Protein AF-A0A6A4DL84-F1 (afdb_monomer_lite)

Foldseek 3Di:
DLLVDDDADEDDDPDDDDDDDPPVVVSNVCSVVSVPDDDDHYDPDDPDCAPPDPDHD

Secondary structure (DSSP, 8-state):
-TTSSPPPPPP-SSS--------HHHHHHGGGTTTT--PPPP----S--TTSSSS--

pLDDT: mean 79.65, std 9.17, range [58.25, 90.31]

Sequence (57 aa):
STLGRNCVENALSKCGSLTGNRESAALSNSKKVVSYYKPTSAKKFGSTSQNFGVGSI

Organism: NCBI:txid53985

Radius of gyration: 14.84 Å; chains: 1; bounding box: 26×24×38 Å

Structure (mmCIF, N/CA/C/O backbone):
data_AF-A0A6A4DL84-F1
#
_entry.id   AF-A0A6A4DL84-F1
#
loop_
_atom_site.group_PDB
_atom_site.id
_atom_site.type_symbol
_atom_site.label_atom_id
_atom_site.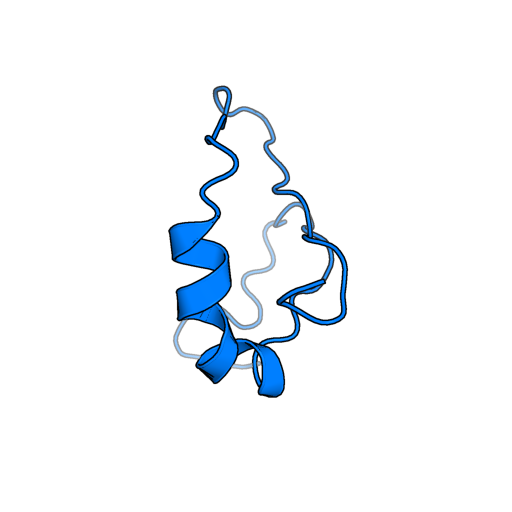label_alt_id
_atom_site.label_comp_id
_atom_site.label_asym_id
_atom_site.label_entity_id
_atom_site.label_seq_id
_atom_site.pdbx_PDB_ins_code
_atom_site.Cartn_x
_atom_site.Cartn_y
_atom_site.Cartn_z
_atom_site.occupancy
_atom_site.B_iso_or_equiv
_atom_site.auth_seq_id
_atom_site.auth_comp_id
_atom_site.auth_asym_id
_atom_site.auth_atom_id
_atom_site.pdbx_PDB_model_num
ATOM 1 N N . SER A 1 1 ? -0.482 -7.828 -16.177 1.00 70.12 1 SER A N 1
ATOM 2 C CA . SER A 1 1 ? -0.416 -6.495 -15.536 1.00 70.12 1 SER A CA 1
ATOM 3 C C . SER A 1 1 ? 0.924 -6.343 -14.819 1.00 70.12 1 SER A C 1
ATOM 5 O O . SER A 1 1 ? 1.479 -7.346 -14.391 1.00 70.12 1 SER A O 1
ATOM 7 N N . THR A 1 2 ? 1.467 -5.127 -14.685 1.00 81.69 2 THR A N 1
ATOM 8 C CA . THR A 1 2 ? 2.818 -4.862 -14.131 1.00 81.69 2 THR A CA 1
ATOM 9 C C . THR A 1 2 ? 3.051 -5.375 -12.703 1.00 81.69 2 THR A C 1
ATOM 11 O O . THR A 1 2 ? 4.180 -5.709 -12.362 1.00 81.69 2 THR A O 1
ATOM 14 N N . LEU A 1 3 ? 2.000 -5.461 -11.880 1.00 85.31 3 LEU A N 1
ATOM 15 C CA . LEU A 1 3 ? 2.083 -5.940 -10.494 1.00 85.31 3 LEU A CA 1
ATOM 16 C C . LEU A 1 3 ? 1.704 -7.420 -10.324 1.00 85.31 3 LEU A C 1
ATOM 18 O O . LEU A 1 3 ? 1.774 -7.932 -9.213 1.00 85.31 3 LEU A O 1
ATOM 22 N N . GLY A 1 4 ? 1.217 -8.093 -11.376 1.00 87.75 4 GLY A N 1
ATOM 23 C CA . GLY A 1 4 ? 0.679 -9.460 -11.278 1.00 87.75 4 GLY A CA 1
ATOM 24 C C . GLY A 1 4 ? -0.615 -9.596 -10.456 1.00 87.75 4 GLY A C 1
ATOM 25 O O . GLY A 1 4 ? -1.105 -10.703 -10.268 1.00 87.75 4 GLY A O 1
ATOM 26 N N . ARG A 1 5 ? -1.181 -8.483 -9.975 1.00 87.56 5 ARG A N 1
ATOM 27 C CA . ARG A 1 5 ? -2.427 -8.391 -9.199 1.00 87.56 5 ARG A CA 1
ATOM 28 C C . ARG A 1 5 ? -3.115 -7.047 -9.441 1.00 87.56 5 ARG A C 1
ATOM 30 O O . ARG A 1 5 ? -2.507 -6.139 -10.013 1.00 87.56 5 ARG A O 1
ATOM 37 N N . ASN A 1 6 ? -4.355 -6.919 -8.979 1.00 87.69 6 ASN A N 1
ATOM 38 C CA . ASN A 1 6 ? -5.081 -5.649 -8.983 1.00 87.69 6 ASN A CA 1
ATOM 39 C C . ASN A 1 6 ? -4.559 -4.703 -7.886 1.00 87.69 6 ASN A C 1
ATOM 41 O O . ASN A 1 6 ? -3.984 -5.138 -6.880 1.00 87.69 6 ASN A O 1
ATOM 45 N N . CYS A 1 7 ? -4.761 -3.400 -8.092 1.00 86.56 7 CYS A N 1
ATOM 46 C CA . CYS A 1 7 ? -4.569 -2.401 -7.044 1.00 86.56 7 CYS A CA 1
ATOM 47 C C . CYS A 1 7 ? -5.621 -2.584 -5.940 1.00 86.56 7 CYS A C 1
ATOM 49 O O . CYS A 1 7 ? -6.725 -3.056 -6.204 1.00 86.56 7 CYS A O 1
ATOM 51 N N . VAL A 1 8 ? -5.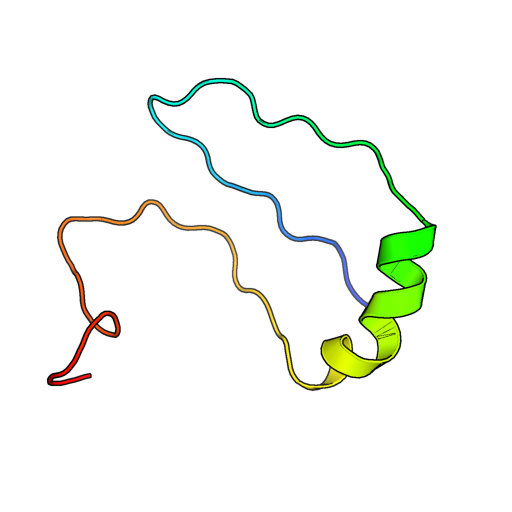264 -2.202 -4.715 1.00 88.25 8 VAL A N 1
ATOM 52 C CA . VAL A 1 8 ? -6.185 -2.156 -3.573 1.00 88.25 8 VAL A CA 1
ATOM 53 C C . VAL A 1 8 ? -6.556 -0.696 -3.336 1.00 88.25 8 VAL A C 1
ATOM 55 O O . VAL A 1 8 ? -5.671 0.159 -3.325 1.00 88.25 8 VAL A O 1
ATOM 58 N N . GLU A 1 9 ? -7.846 -0.411 -3.189 1.00 88.19 9 GLU A N 1
ATOM 59 C CA . GLU A 1 9 ? -8.347 0.953 -3.021 1.00 88.19 9 GLU A CA 1
ATOM 60 C C . GLU A 1 9 ? -8.165 1.473 -1.591 1.00 88.19 9 GLU A C 1
ATOM 62 O O . GLU A 1 9 ? -8.196 0.719 -0.614 1.00 88.19 9 GLU A O 1
ATOM 67 N N . ASN A 1 10 ? -7.995 2.791 -1.480 1.00 87.31 10 ASN A N 1
ATOM 68 C CA . ASN A 1 10 ? -7.961 3.481 -0.197 1.00 87.31 10 ASN A CA 1
ATOM 69 C C . ASN A 1 10 ? -9.378 3.616 0.372 1.00 87.31 10 ASN A C 1
ATOM 71 O O . ASN A 1 10 ? -10.323 3.891 -0.365 1.00 87.31 10 ASN A O 1
ATOM 75 N N . ALA A 1 11 ? -9.511 3.507 1.693 1.00 87.12 11 ALA A N 1
ATOM 76 C CA . ALA A 1 11 ? -10.757 3.793 2.398 1.00 87.12 11 ALA A CA 1
ATOM 77 C C . ALA A 1 11 ? -10.675 5.169 3.069 1.00 87.12 11 ALA A C 1
ATOM 79 O O . ALA A 1 11 ? -9.799 5.405 3.900 1.00 87.12 11 ALA A O 1
ATOM 80 N N . LEU A 1 12 ? -11.608 6.063 2.737 1.00 86.50 12 LEU A N 1
ATOM 81 C CA . LEU A 1 12 ? -11.728 7.390 3.342 1.00 86.50 12 LEU A CA 1
ATOM 82 C C . LEU A 1 12 ? -13.030 7.472 4.144 1.00 86.50 12 LEU A C 1
ATOM 84 O O . LEU A 1 12 ? -14.088 7.077 3.666 1.00 86.50 12 LEU A O 1
ATOM 88 N N . SER A 1 13 ? -12.966 7.977 5.376 1.00 86.62 13 SER A N 1
ATOM 89 C CA . SER A 1 13 ? -14.129 8.111 6.262 1.00 86.62 13 SER A CA 1
ATOM 90 C C . SER A 1 13 ? -14.040 9.434 7.009 1.00 86.62 13 SER A C 1
ATOM 92 O O . SER A 1 13 ? -13.147 9.594 7.834 1.00 86.62 13 SER A O 1
ATOM 94 N N . LYS A 1 14 ? -15.004 10.340 6.788 1.00 87.81 14 LYS A N 1
ATOM 95 C CA . LYS A 1 14 ? -14.986 11.721 7.317 1.00 87.81 14 LYS A CA 1
ATOM 96 C C . LYS A 1 14 ? -13.746 12.519 6.865 1.00 87.81 14 LYS A C 1
ATOM 98 O O . LYS A 1 14 ? -13.216 13.329 7.617 1.00 87.81 14 LYS A O 1
ATOM 103 N N . CYS A 1 15 ? -13.290 12.276 5.637 1.00 85.25 15 CYS A N 1
ATOM 104 C CA . CYS A 1 15 ? -12.181 12.980 4.991 1.00 85.25 15 CYS A CA 1
ATOM 105 C C . CYS A 1 15 ? -12.663 13.606 3.674 1.00 85.25 15 CYS A C 1
ATOM 107 O O . CYS A 1 15 ? -13.723 13.235 3.170 1.00 85.25 15 CYS A O 1
ATOM 109 N N . GLY A 1 16 ? -11.875 14.522 3.105 1.00 89.06 16 GLY A N 1
ATOM 110 C CA . GLY A 1 16 ? -12.076 14.982 1.728 1.00 89.06 16 GLY A CA 1
ATOM 111 C C . GLY A 1 16 ? -11.804 13.879 0.695 1.00 89.06 16 GLY A C 1
ATOM 112 O O . GLY A 1 16 ? -11.421 12.761 1.040 1.00 89.06 16 GLY A O 1
ATOM 113 N N . SER A 1 17 ? -11.988 14.198 -0.584 1.00 90.31 17 SER A N 1
ATOM 114 C CA . SER A 1 17 ? -11.747 13.253 -1.678 1.00 90.31 17 SER A CA 1
ATOM 115 C C . SER A 1 17 ? -10.254 13.050 -1.931 1.00 90.31 17 SER A C 1
ATOM 117 O O . SER A 1 17 ? -9.517 14.017 -2.116 1.00 90.31 17 SER A O 1
ATOM 119 N N . LEU A 1 18 ? -9.820 11.790 -2.021 1.00 86.31 18 LEU A N 1
ATOM 120 C CA . LEU A 1 18 ? -8.509 11.431 -2.559 1.00 86.31 18 LEU A CA 1
ATOM 121 C C . LEU A 1 18 ? -8.695 10.914 -3.981 1.00 86.31 18 LEU A C 1
ATOM 123 O O . LEU A 1 18 ? -9.197 9.812 -4.194 1.00 86.31 18 LEU A O 1
ATOM 127 N N . THR A 1 19 ? -8.283 11.723 -4.949 1.00 82.75 19 THR A N 1
ATOM 128 C CA . THR A 1 19 ? -8.252 11.338 -6.360 1.00 82.75 19 THR A CA 1
ATOM 129 C C . THR A 1 19 ? -6.810 11.384 -6.838 1.00 82.75 19 THR A C 1
ATOM 131 O O . THR A 1 19 ? -6.048 12.271 -6.460 1.00 82.75 19 THR A O 1
ATOM 134 N N . GLY A 1 20 ? -6.411 10.385 -7.617 1.00 76.81 20 GLY A N 1
ATOM 135 C CA . GLY A 1 20 ? -5.076 10.294 -8.193 1.00 76.81 20 GLY A CA 1
ATOM 136 C C . GLY A 1 20 ? -5.167 9.921 -9.663 1.00 76.81 20 GLY A C 1
ATOM 137 O O . GLY A 1 20 ? -6.102 9.234 -10.082 1.00 76.81 20 GLY A O 1
ATOM 138 N N . ASN A 1 21 ? -4.184 10.360 -10.442 1.00 68.88 21 ASN A N 1
ATOM 139 C CA . ASN A 1 21 ? -4.055 9.958 -11.835 1.00 68.88 21 ASN A CA 1
ATOM 140 C C . ASN A 1 21 ? -3.548 8.513 -11.916 1.00 68.88 21 ASN A C 1
ATOM 142 O O . ASN A 1 21 ? -2.779 8.057 -11.067 1.00 68.88 21 ASN A O 1
ATOM 146 N N . ARG A 1 22 ? -3.973 7.774 -12.949 1.00 67.19 22 ARG A N 1
ATOM 147 C CA . ARG A 1 22 ? -3.452 6.431 -13.258 1.00 67.19 22 ARG A CA 1
ATOM 148 C C . ARG A 1 22 ? -2.020 6.552 -13.797 1.00 67.19 22 ARG A C 1
ATOM 150 O O . ARG A 1 22 ? -1.778 6.417 -14.991 1.00 67.19 22 ARG A O 1
ATOM 157 N N . GLU A 1 23 ? -1.084 6.839 -12.901 1.00 73.31 23 GLU A N 1
ATOM 158 C CA . GLU A 1 23 ? 0.336 7.053 -13.179 1.00 73.31 23 GLU A CA 1
ATOM 159 C C . GLU A 1 23 ? 1.028 5.726 -13.528 1.00 73.31 23 GLU A C 1
ATOM 161 O O . GLU A 1 23 ? 1.427 4.936 -12.667 1.00 73.31 23 GLU A O 1
ATOM 166 N N . SER A 1 24 ? 1.183 5.460 -14.824 1.00 76.19 24 SER A N 1
ATOM 167 C CA . SER A 1 24 ? 1.811 4.237 -15.342 1.00 76.19 24 SER A CA 1
ATOM 168 C C . SER A 1 24 ? 3.321 4.159 -15.057 1.00 76.19 24 SER A C 1
ATOM 170 O O . SER A 1 24 ? 3.872 3.059 -14.935 1.00 76.19 24 SER A O 1
ATOM 172 N N . ALA A 1 25 ? 3.993 5.304 -14.887 1.00 77.06 25 ALA A N 1
ATOM 173 C CA . ALA A 1 25 ? 5.405 5.378 -14.509 1.00 77.06 25 ALA A CA 1
ATOM 174 C C . ALA A 1 25 ? 5.651 4.840 -13.088 1.00 77.06 25 ALA A C 1
ATOM 176 O O . ALA A 1 25 ? 6.539 4.007 -12.884 1.00 77.06 25 ALA A O 1
ATOM 177 N N . ALA A 1 26 ? 4.814 5.235 -12.121 1.00 80.62 26 ALA A N 1
ATOM 178 C CA . ALA A 1 26 ? 4.882 4.732 -10.749 1.00 80.62 26 ALA A CA 1
ATOM 179 C C . ALA A 1 26 ? 4.723 3.205 -10.709 1.00 80.62 26 ALA A C 1
ATOM 181 O O . ALA A 1 26 ? 5.487 2.511 -10.037 1.00 80.62 26 ALA A O 1
ATOM 182 N N . LEU A 1 27 ? 3.804 2.674 -11.521 1.00 83.75 27 LEU A N 1
ATOM 183 C CA . LEU A 1 27 ? 3.556 1.240 -11.632 1.00 83.75 27 LEU A CA 1
ATOM 184 C C . LEU A 1 27 ? 4.803 0.463 -12.089 1.00 83.75 27 LEU A C 1
ATOM 186 O O . LEU A 1 27 ? 5.116 -0.592 -11.537 1.00 83.75 27 LEU A O 1
ATOM 190 N N . SER A 1 28 ? 5.529 0.989 -13.079 1.00 83.62 28 SER A N 1
ATOM 191 C CA . SER A 1 28 ? 6.770 0.382 -13.580 1.00 83.62 28 SER A CA 1
ATOM 192 C C . SER A 1 28 ? 7.887 0.399 -12.536 1.00 83.62 28 SER A C 1
ATOM 194 O O . SER A 1 28 ? 8.596 -0.598 -12.382 1.00 83.62 28 SER A O 1
ATOM 196 N N . ASN A 1 29 ? 7.999 1.485 -11.770 1.00 84.94 29 ASN A N 1
ATOM 197 C CA . ASN A 1 29 ? 8.990 1.619 -10.702 1.00 84.94 29 ASN A CA 1
ATOM 198 C C . ASN A 1 29 ? 8.697 0.699 -9.503 1.00 84.94 29 ASN A C 1
ATOM 200 O O . ASN A 1 29 ? 9.620 0.253 -8.823 1.00 84.94 29 ASN A O 1
ATOM 204 N N . SER A 1 30 ? 7.432 0.330 -9.272 1.00 85.25 30 SER A N 1
ATOM 205 C CA . SER A 1 30 ? 7.038 -0.578 -8.185 1.00 85.25 30 SER A CA 1
ATOM 206 C C . SER A 1 30 ? 7.369 -2.061 -8.423 1.00 85.25 30 SER A C 1
ATOM 208 O O . SER A 1 30 ? 7.180 -2.878 -7.522 1.00 85.25 30 SER A O 1
ATOM 210 N N . LYS A 1 31 ? 7.898 -2.450 -9.592 1.00 82.81 31 LYS A N 1
ATOM 211 C CA . LYS A 1 31 ? 8.231 -3.860 -9.891 1.00 82.81 31 LYS A CA 1
ATOM 212 C C . LYS A 1 31 ? 9.195 -4.492 -8.884 1.00 82.81 31 LYS A C 1
ATOM 214 O O . LYS A 1 31 ? 9.069 -5.673 -8.590 1.00 82.81 31 LYS A O 1
ATOM 219 N N . LYS A 1 32 ? 10.150 -3.727 -8.347 1.00 84.94 32 LYS A N 1
ATOM 220 C CA . LYS A 1 32 ? 11.125 -4.249 -7.373 1.00 84.94 32 LYS A CA 1
ATOM 221 C C . LYS A 1 32 ? 10.498 -4.546 -6.012 1.00 84.94 32 LYS A C 1
ATOM 223 O O . LYS A 1 32 ? 10.977 -5.424 -5.308 1.00 84.94 32 LYS A O 1
ATOM 228 N N . VAL A 1 33 ? 9.435 -3.822 -5.656 1.00 85.06 33 VAL A N 1
ATOM 229 C CA . VAL A 1 33 ? 8.826 -3.892 -4.320 1.00 85.06 33 VAL A CA 1
ATOM 230 C C . VAL A 1 33 ? 7.633 -4.843 -4.257 1.00 85.06 33 VAL A C 1
ATOM 232 O O . VAL A 1 33 ? 7.243 -5.297 -3.184 1.00 85.06 33 VAL A O 1
ATOM 235 N N . VAL A 1 34 ? 7.055 -5.183 -5.413 1.00 86.44 34 VAL A N 1
ATOM 236 C CA . VAL A 1 34 ? 5.842 -6.008 -5.493 1.00 86.44 34 VAL A CA 1
ATOM 237 C C . VAL A 1 34 ? 6.032 -7.433 -4.963 1.00 86.44 34 VAL A C 1
ATOM 239 O O . VAL A 1 34 ? 5.062 -8.050 -4.532 1.00 86.44 34 VAL A O 1
ATOM 242 N N . SER A 1 35 ? 7.263 -7.956 -4.971 1.00 86.31 35 SER A N 1
ATOM 243 C CA . SER A 1 35 ? 7.571 -9.320 -4.523 1.00 86.31 35 SER A CA 1
ATOM 244 C C . SER A 1 35 ? 7.378 -9.508 -3.017 1.00 86.31 35 SER A C 1
ATOM 246 O O . SER A 1 35 ? 6.938 -10.575 -2.588 1.00 86.31 35 SER A O 1
ATOM 248 N N . TYR A 1 36 ? 7.663 -8.475 -2.222 1.00 86.94 36 TYR A N 1
ATOM 249 C CA . TYR A 1 36 ? 7.578 -8.528 -0.763 1.00 86.94 36 TYR A CA 1
ATOM 250 C C . TYR A 1 36 ? 6.437 -7.684 -0.185 1.00 86.94 36 TYR A C 1
ATOM 252 O O . TYR A 1 36 ? 5.996 -7.948 0.931 1.00 86.94 36 TYR A O 1
ATOM 260 N N . TYR A 1 37 ? 5.904 -6.710 -0.928 1.00 87.00 37 TYR A N 1
ATOM 261 C CA . TYR A 1 37 ? 4.769 -5.909 -0.473 1.00 87.00 37 TYR A CA 1
ATOM 262 C C . TYR A 1 37 ? 3.425 -6.460 -0.971 1.00 87.00 37 TYR A C 1
ATOM 264 O O . TYR A 1 37 ? 3.026 -6.294 -2.134 1.00 87.00 37 TYR A O 1
ATOM 272 N N . LYS A 1 38 ? 2.693 -7.082 -0.043 1.00 87.75 38 LYS A N 1
ATOM 273 C CA . LYS A 1 38 ? 1.347 -7.628 -0.249 1.00 87.75 38 LYS A CA 1
ATOM 274 C C . LYS A 1 38 ? 0.325 -6.784 0.524 1.00 87.75 38 LYS A C 1
ATOM 276 O O . LYS A 1 38 ? 0.120 -7.031 1.709 1.00 87.75 38 LYS A O 1
ATOM 281 N N . PRO A 1 39 ? -0.297 -5.777 -0.110 1.00 87.75 39 PRO A N 1
ATOM 282 C CA . PRO A 1 39 ? -1.316 -4.975 0.536 1.00 87.75 39 PRO A CA 1
ATOM 283 C C . PRO A 1 39 ? -2.542 -5.839 0.806 1.00 87.75 39 PRO A C 1
ATOM 285 O O . PRO A 1 39 ? -2.948 -6.658 -0.022 1.00 87.75 39 PRO A O 1
ATOM 288 N N . THR A 1 40 ? -3.139 -5.618 1.964 1.00 88.00 40 THR A N 1
ATOM 289 C CA . THR A 1 40 ? -4.452 -6.138 2.327 1.00 88.00 40 THR A CA 1
ATOM 290 C C . THR A 1 40 ? -5.501 -5.057 2.089 1.00 88.00 40 THR A C 1
ATOM 292 O O . THR A 1 40 ? -5.170 -3.876 1.969 1.00 88.00 40 THR A O 1
ATOM 295 N N . SER A 1 41 ? -6.772 -5.453 1.990 1.00 85.62 41 SER A N 1
ATOM 296 C CA . SER A 1 41 ? -7.877 -4.501 1.846 1.00 85.62 41 SER A CA 1
ATOM 297 C C . SER A 1 41 ? -7.855 -3.461 2.963 1.00 85.62 41 SER A C 1
ATOM 299 O O . SER A 1 41 ? -7.701 -3.817 4.135 1.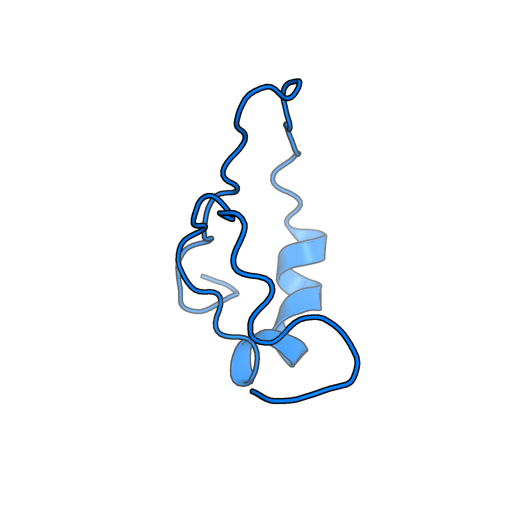00 85.62 41 SER A O 1
ATOM 301 N N . ALA A 1 42 ? -8.043 -2.191 2.598 1.00 84.56 42 ALA A N 1
ATOM 302 C CA . ALA A 1 42 ? -8.116 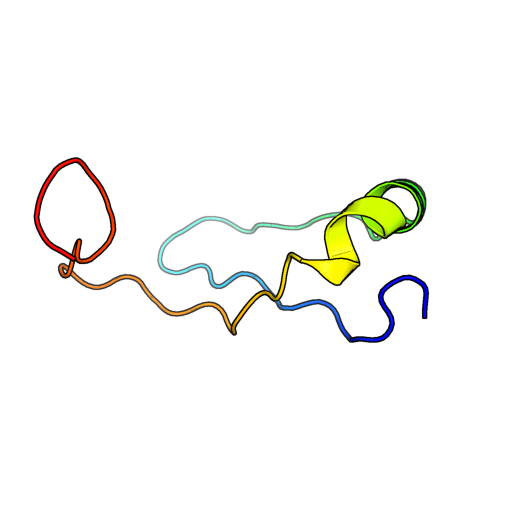-1.109 3.564 1.00 84.56 42 ALA A CA 1
ATOM 303 C C . ALA A 1 42 ? -9.250 -1.372 4.566 1.00 84.56 42 ALA A C 1
ATOM 305 O O . ALA A 1 42 ? -10.376 -1.705 4.192 1.00 84.56 42 ALA A O 1
ATOM 306 N N . LYS A 1 43 ? -8.944 -1.224 5.854 1.00 78.00 43 LYS A N 1
ATOM 307 C CA . LYS A 1 43 ? -9.917 -1.321 6.943 1.00 78.00 43 LYS A CA 1
ATOM 308 C C . LYS A 1 43 ? -9.972 0.014 7.659 1.00 78.00 43 LYS A C 1
ATOM 310 O O . LYS A 1 43 ? -8.958 0.696 7.794 1.00 78.00 43 LYS A O 1
ATOM 315 N N . LYS A 1 44 ? -11.156 0.378 8.145 1.00 73.44 44 LYS A N 1
ATOM 316 C CA . LYS A 1 44 ? -11.286 1.521 9.044 1.00 73.44 44 LYS A CA 1
ATOM 317 C C . LYS A 1 44 ? -10.502 1.210 10.317 1.00 73.44 44 LYS A C 1
ATOM 319 O O . LYS A 1 44 ? -10.806 0.230 10.995 1.00 73.44 44 LYS A O 1
ATOM 324 N N . PHE A 1 45 ? -9.511 2.034 10.629 1.00 70.00 45 PHE A N 1
ATOM 325 C CA . PHE A 1 45 ? -8.819 1.951 11.907 1.00 70.00 45 PHE A CA 1
ATOM 326 C C . PHE A 1 45 ? -9.814 2.287 13.029 1.00 70.00 45 PHE A C 1
ATOM 328 O O . PHE A 1 45 ? -10.475 3.328 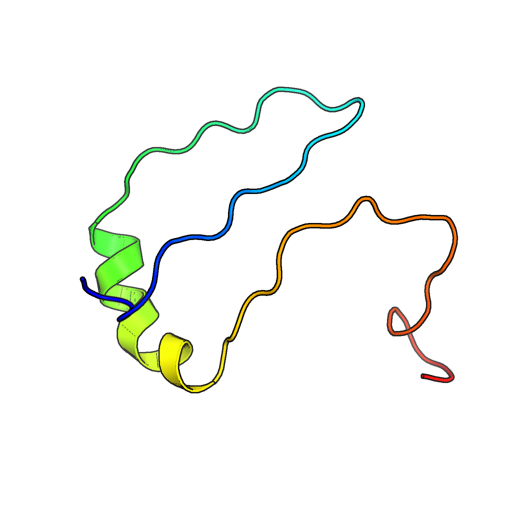12.998 1.00 70.00 45 PHE A O 1
ATOM 335 N N . GLY A 1 46 ? -9.982 1.360 13.973 1.00 68.56 46 GLY A N 1
ATOM 336 C CA . GLY A 1 46 ? -10.632 1.627 15.257 1.00 68.56 46 GLY A CA 1
ATOM 337 C C . GLY A 1 46 ? -9.630 2.208 16.258 1.00 68.56 46 GLY A C 1
ATOM 338 O O . GLY A 1 46 ? -8.494 2.503 15.905 1.00 68.56 46 GLY A O 1
ATOM 339 N N . SER A 1 47 ? -10.018 2.319 17.527 1.00 61.28 47 SER A N 1
ATOM 340 C CA . SER A 1 47 ? -9.134 2.720 18.637 1.00 61.28 47 SER A CA 1
ATOM 341 C C . SER A 1 47 ? -8.020 1.709 18.956 1.00 61.28 47 SER A C 1
ATOM 343 O O . SER A 1 47 ? -7.168 1.977 19.797 1.00 61.28 47 SER A O 1
ATOM 345 N N . THR A 1 48 ? -8.001 0.551 18.294 1.00 60.78 48 THR A N 1
ATOM 346 C CA . THR A 1 48 ? -6.937 -0.443 18.431 1.00 60.78 48 THR A CA 1
ATOM 347 C C . THR A 1 48 ? -5.690 -0.002 17.662 1.00 60.78 48 THR A C 1
ATOM 349 O O . THR A 1 48 ? -5.626 -0.114 16.441 1.00 60.78 48 THR A O 1
ATOM 352 N N . SER A 1 49 ? -4.681 0.451 18.407 1.00 60.62 49 SER A N 1
ATOM 353 C CA . SER A 1 49 ? -3.318 0.768 17.958 1.00 60.62 49 SER A CA 1
ATOM 354 C C . SER A 1 49 ? -2.377 -0.447 17.960 1.00 60.62 49 SER A C 1
ATOM 356 O O . SER A 1 49 ? -1.160 -0.277 17.941 1.00 60.62 49 SER A O 1
ATOM 358 N N . GLN A 1 50 ? -2.909 -1.675 18.007 1.00 64.88 50 GLN A N 1
ATOM 359 C CA . GLN A 1 50 ? -2.084 -2.886 17.933 1.00 64.88 50 GLN A CA 1
ATOM 360 C C . GLN A 1 50 ? -1.236 -2.843 16.657 1.00 64.88 50 GLN A C 1
ATOM 362 O O . GLN A 1 50 ? -1.772 -2.627 15.568 1.00 64.88 50 GLN A O 1
ATOM 367 N N . ASN A 1 51 ? 0.071 -3.079 16.798 1.00 66.81 51 ASN A N 1
ATOM 368 C CA . ASN A 1 51 ? 1.100 -2.982 15.750 1.00 66.81 51 ASN A CA 1
ATOM 369 C C . ASN A 1 51 ? 1.525 -1.560 15.330 1.00 66.81 51 ASN A C 1
ATOM 371 O O . ASN A 1 51 ? 2.271 -1.417 14.361 1.00 66.81 51 ASN A O 1
ATOM 375 N N . PHE A 1 52 ? 1.098 -0.511 16.041 1.00 75.38 52 PHE A N 1
ATOM 376 C CA . PHE A 1 52 ? 1.567 0.861 15.826 1.00 75.38 52 PHE A CA 1
ATOM 377 C C . PHE A 1 52 ? 2.253 1.398 17.091 1.00 75.38 52 PHE A C 1
ATOM 379 O O . PHE A 1 52 ? 1.664 1.393 18.169 1.00 75.38 52 PHE A O 1
ATOM 386 N N . GLY A 1 53 ? 3.477 1.918 16.956 1.00 71.88 53 GLY A N 1
ATOM 387 C CA . GLY A 1 53 ? 4.269 2.444 18.076 1.00 71.88 53 GLY A CA 1
ATOM 388 C C . GLY A 1 53 ? 5.2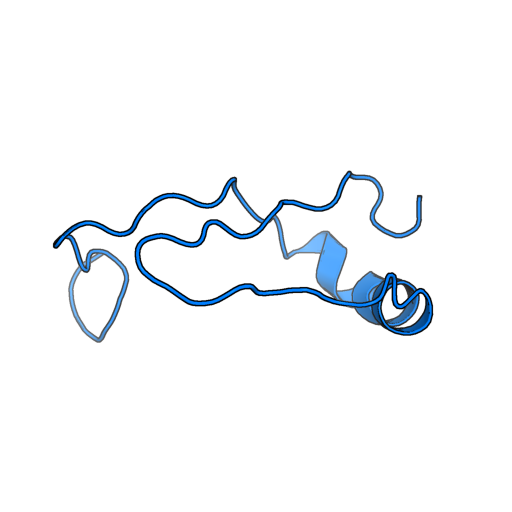33 1.421 18.690 1.00 71.88 53 GLY A C 1
ATOM 389 O O . GLY A 1 53 ? 5.387 0.312 18.186 1.00 71.88 53 GLY A O 1
ATOM 390 N N . VAL A 1 54 ? 5.937 1.824 19.750 1.00 77.56 54 VAL A N 1
ATOM 391 C CA . VAL A 1 54 ? 6.892 0.965 20.471 1.00 77.56 54 VAL A CA 1
ATOM 392 C C . VAL A 1 54 ? 6.155 0.261 21.614 1.00 77.56 54 VAL A C 1
ATOM 394 O O . VAL A 1 54 ? 5.659 0.932 22.515 1.00 77.56 54 VAL A O 1
ATOM 397 N N . GLY A 1 55 ? 6.080 -1.071 21.586 1.00 71.50 55 GLY A N 1
ATOM 398 C CA . GLY A 1 55 ? 5.346 -1.877 22.574 1.00 71.50 55 GLY A CA 1
ATOM 399 C C . GLY A 1 55 ? 4.431 -2.916 21.919 1.00 71.50 55 GLY A C 1
ATOM 400 O O . GLY A 1 55 ? 4.254 -2.894 20.706 1.00 71.50 55 GLY A O 1
ATOM 401 N N . SER A 1 56 ? 3.917 -3.861 22.710 1.00 58.41 56 SER A N 1
ATOM 402 C CA . SER A 1 56 ? 3.522 -5.203 22.254 1.00 58.41 56 SER A CA 1
ATOM 403 C C . SER A 1 56 ? 2.546 -5.274 21.072 1.00 58.41 56 SER A C 1
ATOM 405 O O . SER A 1 56 ? 1.471 -4.668 21.076 1.00 58.41 56 SER A O 1
ATOM 407 N N . ILE A 1 57 ? 2.981 -6.103 20.117 1.00 58.25 57 ILE A N 1
ATOM 408 C CA . ILE A 1 57 ? 2.258 -6.759 19.018 1.00 58.25 57 ILE A CA 1
ATOM 409 C C . ILE A 1 57 ? 1.175 -7.683 19.575 1.00 58.25 57 ILE A C 1
ATOM 411 O O . ILE A 1 57 ? 1.508 -8.463 20.499 1.00 58.25 57 ILE A O 1
#